Protein AF-A0A969T6R2-F1 (afdb_monomer_lite)

Sequence (103 aa):
MCALSGKAQADISDKTEVLVLFRDPSAFKSEIYYSVTKNVEGANNTNLSGEFAARVFDGPYNAIPKFIKEMKEYLEKDDRIAKIIMFIMLIARNAPGSISTIT

pLDDT: mean 76.43, std 18.09, range [23.7, 94.69]

Structure (mmCIF, N/CA/C/O backbone):
data_AF-A0A969T6R2-F1
#
_entry.id   AF-A0A969T6R2-F1
#
loop_
_atom_site.group_PDB
_atom_site.id
_atom_site.type_symbol
_atom_site.label_atom_id
_atom_site.label_alt_id
_atom_site.label_comp_id
_atom_site.label_asym_id
_atom_site.label_entity_id
_atom_site.label_seq_id
_atom_site.pdbx_PDB_ins_code
_atom_site.Cartn_x
_atom_site.Cartn_y
_atom_site.Cartn_z
_atom_site.occupancy
_atom_site.B_iso_or_equiv
_atom_site.auth_seq_id
_atom_site.auth_comp_id
_atom_site.auth_asym_id
_atom_site.auth_atom_id
_atom_site.pdbx_PDB_model_num
ATOM 1 N N . MET A 1 1 ? -3.470 -9.044 17.076 1.00 49.19 1 MET A N 1
ATOM 2 C CA . MET A 1 1 ? -4.800 -8.522 16.672 1.00 49.19 1 MET A CA 1
ATOM 3 C C . MET A 1 1 ? -4.898 -7.081 17.155 1.00 49.19 1 MET A C 1
ATOM 5 O O . MET A 1 1 ? -4.413 -6.825 18.253 1.00 49.19 1 MET A O 1
ATOM 9 N N . CYS A 1 2 ? -5.454 -6.147 16.375 1.00 57.12 2 CYS A N 1
ATOM 10 C CA . CYS A 1 2 ? -5.535 -4.737 16.778 1.00 57.12 2 CYS A CA 1
ATOM 11 C C . CYS A 1 2 ? -6.390 -4.595 18.052 1.00 57.12 2 CYS A C 1
ATOM 13 O O . CYS A 1 2 ? -7.595 -4.838 18.023 1.00 57.12 2 CYS A O 1
ATOM 15 N N . ALA A 1 3 ? -5.772 -4.212 19.175 1.00 65.25 3 ALA A N 1
ATOM 16 C CA . ALA A 1 3 ? -6.428 -4.186 20.487 1.00 65.25 3 ALA A CA 1
ATOM 17 C C . ALA A 1 3 ? -7.659 -3.259 20.542 1.00 65.25 3 ALA A C 1
ATOM 19 O O . ALA A 1 3 ? -8.560 -3.471 21.351 1.00 65.25 3 ALA A O 1
ATOM 20 N N . LEU A 1 4 ? -7.708 -2.247 19.669 1.00 68.44 4 LEU A N 1
ATOM 21 C CA . LEU A 1 4 ? -8.838 -1.325 19.540 1.00 68.44 4 LEU A CA 1
ATOM 22 C C . LEU A 1 4 ? -10.027 -1.964 18.804 1.00 68.44 4 LEU A C 1
ATOM 24 O O . LEU A 1 4 ? -11.168 -1.797 19.226 1.00 68.44 4 LEU A O 1
ATOM 28 N N . SER A 1 5 ? -9.765 -2.755 17.759 1.00 60.97 5 SER A N 1
ATOM 29 C CA . SER A 1 5 ? -10.806 -3.433 16.972 1.00 60.97 5 SER A CA 1
ATOM 30 C C . SER A 1 5 ? -11.552 -4.494 17.789 1.00 60.97 5 SER A C 1
ATOM 32 O O . SER A 1 5 ? -12.785 -4.546 17.770 1.00 60.97 5 SER A O 1
ATOM 34 N N . GLY A 1 6 ? -10.820 -5.266 18.602 1.00 61.88 6 GLY A N 1
ATOM 35 C CA . GLY A 1 6 ? -11.411 -6.261 19.501 1.00 61.88 6 GLY A CA 1
ATOM 36 C C . GLY A 1 6 ? -12.320 -5.640 20.568 1.00 61.88 6 GLY A C 1
ATOM 37 O O . GLY A 1 6 ? -13.404 -6.157 20.833 1.00 61.88 6 GLY A O 1
ATOM 38 N N . LYS A 1 7 ? -11.936 -4.483 21.129 1.00 66.44 7 LYS A N 1
ATOM 39 C CA . LYS A 1 7 ? -12.773 -3.735 22.087 1.00 66.44 7 LYS A CA 1
ATOM 40 C C . LYS A 1 7 ? -14.038 -3.165 21.445 1.00 66.44 7 LYS A C 1
ATOM 42 O O . LYS A 1 7 ? -15.077 -3.125 22.092 1.00 66.44 7 LYS A O 1
ATOM 47 N N . ALA A 1 8 ? -13.960 -2.760 20.179 1.00 66.06 8 ALA A N 1
ATOM 48 C CA . ALA A 1 8 ? -15.095 -2.228 19.432 1.00 66.06 8 ALA A CA 1
ATOM 49 C C . ALA A 1 8 ? -15.994 -3.313 18.809 1.00 66.06 8 ALA A C 1
ATOM 51 O O . ALA A 1 8 ? -17.018 -2.971 18.215 1.00 66.06 8 ALA A O 1
ATOM 52 N N . GLN A 1 9 ? -15.638 -4.604 18.903 1.00 72.00 9 GLN A N 1
ATOM 53 C CA . GLN A 1 9 ? -16.293 -5.696 18.159 1.00 72.00 9 GLN A CA 1
ATOM 54 C C . GLN A 1 9 ? -16.397 -5.382 16.658 1.00 72.00 9 GLN A C 1
ATOM 56 O O . GLN A 1 9 ? -17.445 -5.563 16.038 1.00 72.00 9 GLN A O 1
ATOM 61 N N . ALA A 1 10 ? -15.321 -4.822 16.103 1.00 70.75 10 ALA A N 1
ATOM 62 C CA . ALA A 1 10 ? -15.180 -4.516 14.680 1.00 70.75 10 ALA A CA 1
ATOM 63 C C . ALA A 1 10 ? -14.249 -5.506 13.960 1.00 70.75 10 ALA A C 1
ATOM 65 O O . ALA A 1 10 ? -13.990 -5.360 12.764 1.00 70.75 10 ALA A O 1
ATOM 66 N N . ASP A 1 11 ? -13.756 -6.509 14.694 1.00 69.75 11 ASP A N 1
ATOM 67 C CA . ASP A 1 11 ? -12.964 -7.593 14.135 1.00 69.75 11 ASP A CA 1
ATOM 68 C C . ASP A 1 11 ? -13.787 -8.413 13.143 1.00 69.75 11 ASP A C 1
ATOM 70 O O . ASP A 1 11 ? -14.988 -8.639 13.306 1.00 69.75 11 ASP A O 1
ATOM 74 N N . ILE A 1 12 ? -13.099 -8.876 12.107 1.00 70.75 12 ILE A N 1
ATOM 75 C CA . ILE A 1 12 ? -13.640 -9.830 11.152 1.00 70.75 12 ILE A CA 1
ATOM 76 C C . ILE A 1 12 ? -13.541 -11.208 11.803 1.00 70.75 12 ILE A C 1
ATOM 78 O O . ILE A 1 12 ? -12.471 -11.621 12.256 1.00 70.75 12 ILE A O 1
ATOM 82 N N . SER A 1 13 ? -14.684 -11.887 11.905 1.00 70.50 13 SER A N 1
ATOM 83 C CA . SER A 1 13 ? -14.784 -13.177 12.592 1.00 70.50 13 SER A CA 1
ATOM 84 C C . SER A 1 13 ? -13.962 -14.262 11.892 1.00 70.50 13 SER A C 1
ATOM 86 O O . SER A 1 13 ? -13.369 -15.107 12.564 1.00 70.50 13 SER A O 1
ATOM 88 N N . ASP A 1 14 ? -13.910 -14.231 10.559 1.00 74.00 14 ASP A N 1
ATOM 89 C CA . ASP A 1 14 ? -13.042 -15.094 9.768 1.00 74.00 14 ASP A CA 1
ATOM 90 C C . ASP A 1 14 ? -11.703 -14.398 9.488 1.00 74.00 14 ASP A C 1
ATOM 92 O O . ASP A 1 14 ? -11.612 -13.412 8.758 1.00 74.00 14 ASP A O 1
ATOM 96 N N . LYS A 1 15 ? -10.623 -14.934 10.061 1.00 68.56 15 LYS A N 1
ATOM 97 C CA . LYS A 1 15 ? -9.273 -14.391 9.865 1.00 68.56 15 LYS A CA 1
ATOM 98 C C . LYS A 1 15 ? -8.777 -14.524 8.425 1.00 68.56 15 LYS A C 1
ATOM 100 O O . LYS A 1 15 ? -7.863 -13.796 8.057 1.00 68.56 15 LYS A O 1
ATOM 105 N N . THR A 1 16 ? -9.358 -15.423 7.630 1.00 69.06 16 THR A N 1
ATOM 106 C CA . THR A 1 16 ? -9.019 -15.584 6.208 1.00 69.06 16 THR A CA 1
ATOM 107 C C . THR A 1 16 ? -9.576 -14.455 5.340 1.00 69.06 16 THR A C 1
ATOM 109 O O . THR A 1 16 ? -9.070 -14.214 4.246 1.00 69.06 16 THR A O 1
ATOM 112 N N . GLU A 1 17 ? -10.563 -13.717 5.853 1.00 71.00 17 GLU A N 1
ATOM 113 C CA . GLU A 1 17 ? -11.153 -12.545 5.202 1.00 71.00 17 GLU A CA 1
ATOM 114 C C . GLU A 1 17 ? -10.494 -11.230 5.644 1.00 71.00 17 GLU A C 1
ATOM 116 O O . GLU A 1 17 ? -10.833 -10.154 5.147 1.00 71.00 17 GLU A O 1
ATOM 121 N N . VAL A 1 18 ? -9.534 -11.291 6.574 1.00 75.38 18 VAL A N 1
ATOM 122 C CA . VAL A 1 18 ? -8.818 -10.106 7.047 1.00 75.38 18 VAL A CA 1
ATOM 123 C C . VAL A 1 18 ? -7.840 -9.631 5.981 1.00 75.38 18 VAL A C 1
ATOM 125 O O . VAL A 1 18 ? -6.882 -10.318 5.619 1.00 75.38 18 VAL A O 1
ATOM 128 N N . LEU A 1 19 ? -8.033 -8.390 5.545 1.00 79.94 19 LEU A N 1
ATOM 129 C CA . LEU A 1 19 ? -7.107 -7.686 4.681 1.00 79.94 19 LEU A CA 1
ATOM 130 C C . LEU A 1 19 ? -6.174 -6.817 5.527 1.00 79.94 19 LEU A C 1
ATOM 132 O O . LEU A 1 19 ? -6.603 -5.874 6.199 1.00 79.94 19 LEU A O 1
ATOM 136 N N . VAL A 1 20 ? -4.879 -7.115 5.449 1.00 83.81 20 VAL A N 1
ATOM 137 C CA . VAL A 1 20 ? -3.824 -6.251 5.981 1.00 83.81 20 VAL A CA 1
ATOM 138 C C . VAL A 1 20 ? -3.074 -5.637 4.811 1.00 83.81 20 VAL A C 1
ATOM 140 O O . VAL A 1 20 ? -2.460 -6.347 4.009 1.00 83.81 20 VAL A O 1
ATOM 143 N N . LEU A 1 21 ? -3.136 -4.311 4.719 1.00 84.50 21 LEU A N 1
ATOM 144 C CA . LEU A 1 21 ? -2.378 -3.540 3.742 1.00 84.50 21 LEU A CA 1
ATOM 145 C C . LEU A 1 21 ? -1.239 -2.839 4.451 1.00 84.50 21 LEU A C 1
ATOM 147 O O . LEU A 1 21 ? -1.431 -2.289 5.532 1.00 84.50 21 LEU A O 1
ATOM 151 N N . PHE A 1 22 ? -0.079 -2.784 3.818 1.00 86.75 22 PHE A N 1
ATOM 152 C CA . PHE A 1 22 ? 0.986 -1.915 4.283 1.00 86.75 22 PHE A CA 1
ATOM 153 C C . PHE A 1 22 ? 1.672 -1.204 3.125 1.00 86.75 22 PHE A C 1
ATOM 155 O O . PHE A 1 22 ? 1.668 -1.659 1.977 1.00 86.75 22 PHE A O 1
ATOM 162 N N . ARG A 1 23 ? 2.248 -0.049 3.438 1.00 85.62 23 ARG A N 1
ATOM 163 C CA . ARG A 1 23 ? 3.119 0.704 2.540 1.00 85.62 23 ARG A CA 1
ATOM 164 C C . ARG A 1 23 ? 4.122 1.503 3.352 1.00 85.62 23 ARG A C 1
ATOM 166 O O . ARG A 1 23 ? 3.811 1.937 4.458 1.00 85.62 23 ARG A O 1
ATOM 173 N N . ASP A 1 24 ? 5.255 1.790 2.731 1.00 84.69 24 ASP A N 1
ATOM 174 C CA . ASP A 1 24 ? 6.291 2.650 3.294 1.00 84.69 24 ASP A CA 1
ATOM 175 C C . ASP A 1 24 ? 6.395 3.921 2.443 1.00 84.69 24 ASP A C 1
ATOM 177 O O . ASP A 1 24 ? 7.073 3.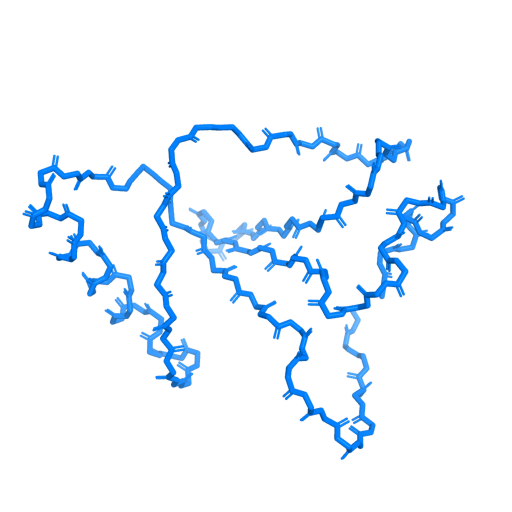926 1.412 1.00 84.69 24 ASP A O 1
ATOM 181 N N . PRO A 1 25 ? 5.682 5.011 2.795 1.00 80.88 25 PRO A N 1
ATOM 182 C CA . PRO A 1 25 ? 5.789 6.268 2.060 1.00 80.88 25 PRO A CA 1
ATOM 183 C C . PRO A 1 25 ? 7.196 6.879 2.109 1.00 80.88 25 PRO A C 1
ATOM 185 O O . PRO A 1 25 ? 7.545 7.673 1.237 1.00 80.88 25 PRO A O 1
ATOM 188 N N . SER A 1 26 ? 7.987 6.554 3.136 1.00 81.00 26 SER A N 1
ATOM 189 C CA . SER A 1 26 ? 9.379 6.980 3.285 1.00 81.00 26 SER A CA 1
ATOM 190 C C . SER A 1 26 ? 10.160 5.990 4.154 1.00 81.00 26 SER A C 1
ATOM 192 O O . SER A 1 26 ? 9.572 5.148 4.822 1.00 81.00 26 SER A O 1
ATOM 194 N N . ALA A 1 27 ? 11.489 6.131 4.216 1.00 79.88 27 ALA A N 1
ATOM 195 C CA . ALA A 1 27 ? 12.347 5.282 5.054 1.00 79.88 27 ALA A CA 1
ATOM 196 C C . ALA A 1 27 ? 12.044 5.360 6.568 1.00 79.88 27 ALA A C 1
ATOM 198 O O . ALA A 1 27 ? 12.511 4.520 7.328 1.00 79.88 27 ALA A O 1
ATOM 199 N N . PHE A 1 28 ? 11.279 6.365 7.006 1.00 85.06 28 PHE A N 1
ATOM 200 C CA . PHE A 1 28 ? 10.957 6.610 8.416 1.00 85.06 28 PHE A CA 1
ATOM 201 C C . PHE A 1 28 ? 9.456 6.536 8.711 1.00 85.06 28 PHE A C 1
ATOM 203 O O . PHE A 1 28 ? 9.033 6.843 9.824 1.00 85.06 28 PHE A O 1
ATOM 210 N N . LYS A 1 29 ? 8.636 6.184 7.715 1.00 84.44 29 LYS A N 1
ATOM 211 C CA . LYS A 1 29 ? 7.187 6.101 7.864 1.00 84.44 29 LYS A CA 1
ATOM 212 C C . LYS A 1 29 ? 6.684 4.825 7.212 1.00 84.44 29 LYS A C 1
ATOM 214 O O . LYS A 1 29 ? 6.862 4.642 6.012 1.00 84.44 29 LYS A O 1
ATOM 219 N N . SER A 1 30 ? 5.965 4.038 7.998 1.00 84.88 30 SER A N 1
ATOM 220 C CA . SER A 1 30 ? 5.195 2.888 7.537 1.00 84.88 30 SER A CA 1
ATOM 221 C C . SER A 1 30 ? 3.733 3.102 7.901 1.00 84.88 30 SER A C 1
ATOM 223 O O . SER A 1 30 ? 3.407 3.569 8.993 1.00 84.88 30 SER A O 1
ATOM 225 N N . GLU A 1 31 ? 2.845 2.794 6.968 1.00 88.19 31 GLU A N 1
ATOM 226 C CA . GLU A 1 31 ? 1.400 2.843 7.151 1.00 88.19 31 GLU A CA 1
ATOM 227 C C . GLU A 1 31 ? 0.876 1.414 7.053 1.00 88.19 31 GLU A C 1
ATOM 229 O O . GLU A 1 31 ? 1.112 0.744 6.048 1.00 88.19 31 GLU A O 1
ATOM 234 N N . ILE A 1 32 ? 0.175 0.955 8.090 1.00 87.00 32 ILE A N 1
ATOM 235 C CA . ILE A 1 32 ? -0.500 -0.343 8.112 1.00 87.00 32 ILE A CA 1
ATOM 236 C C . ILE A 1 32 ? -1.996 -0.080 8.239 1.00 87.00 32 ILE A C 1
ATOM 238 O O . ILE A 1 32 ? -2.442 0.601 9.163 1.00 87.00 32 ILE A O 1
ATOM 242 N N . TYR A 1 33 ? -2.764 -0.638 7.315 1.00 86.25 33 TYR A N 1
ATOM 243 C CA . TYR A 1 33 ? -4.215 -0.612 7.325 1.00 86.25 33 TYR A CA 1
ATOM 244 C C . TYR A 1 33 ? -4.732 -2.005 7.638 1.00 86.25 33 TYR A C 1
ATOM 246 O O . TYR A 1 33 ? -4.231 -3.011 7.132 1.00 86.25 33 TYR A O 1
ATOM 254 N N . TYR A 1 34 ? -5.765 -2.039 8.465 1.00 84.94 34 TYR A N 1
ATOM 255 C CA . TYR A 1 34 ? -6.431 -3.255 8.885 1.00 84.94 34 TYR A CA 1
ATOM 256 C C . TYR A 1 34 ? -7.910 -3.124 8.548 1.00 84.94 34 TYR A C 1
ATOM 258 O O . TYR A 1 34 ? -8.548 -2.143 8.936 1.00 84.94 34 TYR A O 1
ATOM 266 N N . SER A 1 35 ? -8.448 -4.090 7.810 1.00 83.62 35 SER A N 1
ATOM 267 C CA . SER A 1 35 ? -9.870 -4.117 7.484 1.00 83.62 35 SER A CA 1
ATOM 268 C C . SER A 1 35 ? -10.710 -4.338 8.739 1.00 83.62 35 SER A C 1
ATOM 270 O O . SER A 1 35 ? -10.498 -5.301 9.476 1.00 83.62 35 SER A O 1
ATOM 272 N N . VAL A 1 36 ? -11.692 -3.466 8.944 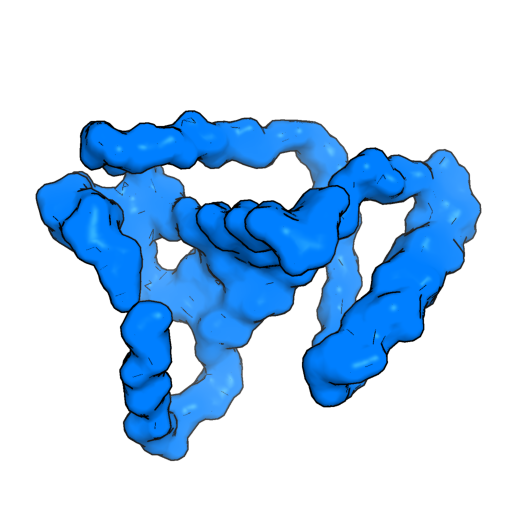1.00 82.31 36 VAL A N 1
ATOM 273 C CA . VAL A 1 36 ? -12.668 -3.538 10.035 1.00 82.31 36 VAL A CA 1
ATOM 274 C C . VAL A 1 36 ? -14.076 -3.564 9.454 1.00 82.31 36 VAL A C 1
ATOM 276 O O . VAL A 1 36 ? -14.326 -2.988 8.396 1.00 82.31 36 VAL A O 1
ATOM 279 N N . THR A 1 37 ? -15.009 -4.220 10.142 1.00 81.94 37 THR A N 1
ATOM 280 C CA . THR A 1 37 ? -16.410 -4.324 9.689 1.00 81.94 37 THR A CA 1
ATOM 281 C C . THR A 1 37 ? -17.219 -3.048 9.938 1.00 81.94 37 THR A C 1
ATOM 283 O O . THR A 1 37 ? -18.275 -2.852 9.340 1.00 81.94 37 THR A O 1
ATOM 286 N N . LYS A 1 38 ? -16.730 -2.171 10.821 1.00 81.12 38 LYS A N 1
ATOM 287 C CA . LYS A 1 38 ? -17.342 -0.890 11.196 1.00 81.12 38 LYS A CA 1
ATOM 288 C C . LYS A 1 38 ? -16.288 0.066 11.754 1.00 81.12 38 LYS A C 1
ATOM 290 O O . LYS A 1 38 ? -15.193 -0.362 12.114 1.00 81.12 38 LYS A O 1
ATOM 295 N N . ASN A 1 39 ? -16.639 1.345 11.871 1.00 81.56 39 ASN A N 1
ATOM 296 C CA . ASN A 1 39 ? -15.751 2.348 12.456 1.00 81.56 39 ASN A CA 1
ATOM 297 C C . ASN A 1 39 ? -15.383 1.993 13.907 1.00 81.56 39 ASN A C 1
ATOM 299 O O . ASN A 1 39 ? -16.245 1.631 14.710 1.00 81.56 39 ASN A O 1
ATOM 303 N N . VAL A 1 40 ? -14.102 2.140 14.239 1.00 83.81 40 VAL A N 1
ATOM 304 C CA . VAL A 1 40 ? -13.534 1.889 15.567 1.00 83.81 40 VAL A CA 1
ATOM 305 C C . VAL A 1 40 ? -13.238 3.219 16.248 1.00 83.81 40 VAL A C 1
ATOM 307 O O . VAL A 1 40 ? -12.424 4.006 15.765 1.00 83.81 40 VAL A O 1
ATOM 310 N N . GLU A 1 41 ? -13.889 3.486 17.375 1.00 81.50 41 GLU A N 1
ATOM 311 C CA . GLU A 1 41 ? -13.643 4.700 18.154 1.00 81.50 41 GLU A CA 1
ATOM 312 C C . GLU A 1 41 ? -12.182 4.768 18.636 1.00 81.50 41 GLU A C 1
ATOM 314 O O . GLU A 1 41 ? -11.596 3.766 19.049 1.00 81.50 41 GLU A O 1
ATOM 319 N N . GLY A 1 42 ? -11.565 5.950 18.536 1.00 82.88 42 GLY A N 1
ATOM 320 C CA . GLY A 1 42 ? -10.153 6.159 18.879 1.00 82.88 42 GLY A CA 1
ATOM 321 C C . GLY A 1 42 ? -9.145 5.653 17.837 1.00 82.88 42 GLY A C 1
ATOM 322 O O . GLY A 1 42 ? -7.947 5.873 18.003 1.00 82.88 42 GLY A O 1
ATOM 323 N N . ALA A 1 43 ? -9.599 5.017 16.753 1.00 83.88 43 ALA A N 1
ATOM 324 C CA . ALA A 1 43 ? -8.760 4.679 15.608 1.00 83.88 43 ALA A CA 1
ATOM 325 C C . ALA A 1 43 ? -8.870 5.734 14.496 1.00 83.88 43 ALA A C 1
ATOM 327 O O . ALA A 1 43 ? -9.898 6.396 14.330 1.00 83.88 43 ALA A O 1
ATOM 328 N N . ASN A 1 44 ? -7.822 5.846 13.678 1.00 85.62 44 ASN A N 1
ATOM 329 C CA . ASN A 1 44 ? -7.883 6.620 12.443 1.00 85.62 44 ASN A CA 1
ATOM 330 C C . ASN A 1 44 ? -8.605 5.808 11.353 1.00 85.62 44 ASN A C 1
ATOM 332 O O . ASN A 1 44 ? -7.978 5.116 10.550 1.00 85.62 44 ASN A O 1
ATOM 336 N N . ASN A 1 45 ? -9.939 5.851 11.368 1.00 84.69 45 ASN A N 1
ATOM 337 C CA . ASN A 1 45 ? -10.770 5.161 10.384 1.00 84.69 45 ASN A CA 1
ATOM 338 C C . ASN A 1 45 ? -10.599 5.813 9.011 1.00 84.69 45 ASN A C 1
ATOM 340 O O . ASN A 1 45 ? -10.981 6.963 8.806 1.00 84.69 45 ASN A O 1
ATOM 344 N N . THR A 1 46 ? -10.038 5.064 8.065 1.00 86.50 46 THR A N 1
ATOM 345 C CA . THR A 1 46 ? -9.821 5.521 6.689 1.00 86.50 46 THR A CA 1
ATOM 346 C C . THR A 1 46 ? -10.616 4.644 5.734 1.00 86.50 46 THR A C 1
ATOM 348 O O . THR A 1 46 ? -10.539 3.420 5.807 1.00 86.50 46 THR A O 1
ATOM 351 N N . ASN A 1 47 ? -11.355 5.268 4.816 1.00 83.69 47 ASN A N 1
ATOM 352 C CA . ASN A 1 47 ? -11.999 4.573 3.708 1.00 83.69 47 ASN A CA 1
ATOM 353 C C . ASN A 1 47 ? -11.127 4.705 2.453 1.00 83.69 47 ASN A C 1
ATOM 355 O O . ASN A 1 47 ? -10.816 5.817 2.024 1.00 83.69 47 ASN A O 1
ATOM 359 N N . LEU A 1 48 ? -10.716 3.573 1.881 1.00 82.31 48 LEU A N 1
ATOM 360 C CA . LEU A 1 48 ? -10.018 3.540 0.600 1.00 82.31 48 LEU A CA 1
ATOM 361 C C . LEU A 1 48 ? -11.062 3.413 -0.509 1.00 82.31 48 LEU A C 1
ATOM 363 O O . LEU A 1 48 ? -11.721 2.384 -0.631 1.00 82.31 48 LEU A O 1
ATOM 367 N N . SER A 1 49 ? -11.190 4.453 -1.328 1.00 80.12 49 SER A N 1
ATOM 368 C CA . SER A 1 49 ? -12.084 4.483 -2.486 1.00 80.12 49 SER A CA 1
ATOM 369 C C . SER A 1 49 ? -11.299 4.799 -3.757 1.00 80.12 49 SER A C 1
ATOM 371 O O . SER A 1 49 ? -10.248 5.440 -3.712 1.00 80.12 49 SER A O 1
ATOM 373 N N . GLY A 1 50 ? -11.800 4.323 -4.893 1.00 85.38 50 GLY A N 1
ATOM 374 C CA . GLY A 1 50 ? -11.170 4.506 -6.195 1.00 85.38 50 GLY A CA 1
ATOM 375 C C . GLY A 1 50 ? -11.153 3.222 -7.008 1.00 85.38 50 GLY A C 1
ATOM 376 O O . GLY A 1 50 ? -11.861 2.262 -6.711 1.00 85.38 50 GLY A O 1
ATOM 377 N N . GLU A 1 51 ? -10.337 3.229 -8.053 1.00 87.44 51 GLU A N 1
ATOM 378 C CA . GLU A 1 51 ? -10.117 2.063 -8.894 1.00 87.44 51 GLU A CA 1
ATOM 379 C C . GLU A 1 51 ? -8.887 1.298 -8.401 1.00 87.44 51 GLU A C 1
ATOM 381 O O . GLU A 1 51 ? -7.810 1.874 -8.228 1.00 87.44 51 GLU A O 1
ATOM 386 N N . PHE A 1 52 ? -9.045 -0.005 -8.184 1.00 87.62 52 PHE A N 1
ATOM 387 C CA . PHE A 1 52 ? -7.988 -0.864 -7.665 1.00 87.62 52 PHE A CA 1
ATOM 388 C C . PHE A 1 52 ? -7.548 -1.872 -8.723 1.00 87.62 52 PHE A C 1
ATOM 390 O O . PHE A 1 52 ? -8.356 -2.395 -9.487 1.00 87.62 52 PHE A O 1
ATOM 397 N N . ALA A 1 53 ? -6.253 -2.167 -8.741 1.00 89.31 53 ALA A N 1
ATOM 398 C CA . ALA A 1 53 ? -5.680 -3.277 -9.486 1.00 89.31 53 ALA A CA 1
ATOM 399 C C . ALA A 1 53 ? -4.814 -4.088 -8.522 1.00 89.31 53 ALA A C 1
ATOM 401 O O . ALA A 1 53 ? -4.035 -3.517 -7.758 1.00 89.31 53 ALA A O 1
ATOM 402 N N . ALA A 1 54 ? -4.957 -5.409 -8.553 1.00 89.06 54 ALA A N 1
ATOM 403 C CA . ALA A 1 54 ? -4.235 -6.312 -7.669 1.00 89.06 54 ALA A CA 1
ATOM 404 C C . ALA A 1 54 ? -3.531 -7.395 -8.483 1.00 89.06 54 ALA A C 1
ATOM 406 O O . ALA A 1 54 ? -4.067 -7.895 -9.471 1.00 89.06 54 ALA A O 1
ATOM 407 N N . ARG A 1 55 ? -2.332 -7.773 -8.038 1.00 88.62 55 ARG A N 1
ATOM 408 C CA . ARG A 1 55 ? -1.559 -8.872 -8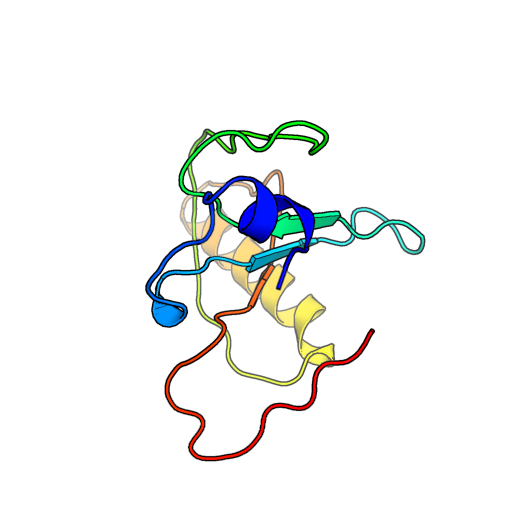.608 1.00 88.62 55 ARG A CA 1
ATOM 409 C C . ARG A 1 55 ? -0.847 -9.621 -7.492 1.00 88.62 55 ARG A C 1
ATOM 411 O O . ARG A 1 55 ? -0.312 -9.002 -6.576 1.00 88.62 55 ARG A O 1
ATOM 418 N N . VAL A 1 56 ? -0.873 -10.949 -7.568 1.00 88.94 56 VAL A N 1
ATOM 419 C CA . VAL A 1 56 ? -0.192 -11.820 -6.607 1.00 88.94 56 VAL A CA 1
ATOM 420 C C . VAL A 1 56 ? 1.232 -12.058 -7.087 1.00 88.94 56 VAL A C 1
ATOM 422 O O . VAL A 1 56 ? 1.446 -12.411 -8.247 1.00 88.94 56 VAL A O 1
ATOM 425 N N . PHE A 1 57 ? 2.184 -11.874 -6.180 1.00 87.12 57 PHE A N 1
ATOM 426 C CA . PHE A 1 57 ? 3.591 -12.182 -6.383 1.00 87.12 57 PHE A CA 1
ATOM 427 C C . PHE A 1 57 ? 4.023 -13.201 -5.336 1.00 87.12 57 PHE A C 1
ATOM 429 O O . PHE A 1 57 ? 3.555 -13.153 -4.199 1.00 87.12 57 PHE A O 1
ATOM 436 N N . ASP A 1 58 ? 4.914 -14.103 -5.728 1.00 87.25 58 ASP A N 1
ATOM 437 C CA . ASP A 1 58 ? 5.523 -15.081 -4.834 1.00 87.25 58 ASP A CA 1
ATOM 438 C C . ASP A 1 58 ? 7.033 -14.833 -4.780 1.00 87.25 58 ASP A C 1
ATOM 440 O O . ASP A 1 58 ? 7.681 -14.618 -5.810 1.00 87.25 58 ASP A O 1
ATOM 444 N N . GLY A 1 59 ? 7.584 -14.813 -3.570 1.00 85.06 59 GLY A N 1
ATOM 445 C CA . GLY A 1 59 ? 9.006 -14.621 -3.336 1.00 85.06 59 GLY A CA 1
ATOM 446 C C . GLY A 1 59 ? 9.346 -13.915 -2.020 1.00 85.06 59 GLY A C 1
ATOM 447 O O . GLY A 1 59 ? 8.469 -13.460 -1.284 1.00 85.06 59 GLY A O 1
ATOM 448 N N . PRO A 1 60 ? 10.650 -13.821 -1.709 1.00 86.06 60 PRO A N 1
ATOM 449 C CA . PRO A 1 60 ? 11.139 -13.185 -0.489 1.00 86.06 60 PRO A CA 1
ATOM 450 C C . PRO A 1 60 ? 10.895 -11.668 -0.480 1.00 86.06 60 PRO A C 1
ATOM 452 O O . PRO A 1 60 ? 10.811 -11.026 -1.525 1.00 86.06 60 PRO A O 1
ATOM 455 N N . TYR A 1 61 ? 10.865 -11.062 0.713 1.00 80.75 61 TYR A N 1
ATOM 456 C CA . TYR A 1 61 ? 10.604 -9.623 0.882 1.00 80.75 61 TYR A CA 1
ATOM 457 C C . TYR A 1 61 ? 11.597 -8.717 0.130 1.00 80.75 61 TYR A C 1
ATOM 459 O O . TYR A 1 61 ? 11.236 -7.655 -0.366 1.00 80.75 61 TYR A O 1
ATOM 467 N N . ASN A 1 62 ? 12.854 -9.131 -0.035 1.00 85.88 62 ASN A N 1
ATOM 468 C CA . ASN A 1 62 ? 13.830 -8.357 -0.809 1.00 85.88 62 ASN A CA 1
ATOM 469 C C . ASN A 1 62 ? 13.515 -8.295 -2.321 1.00 85.88 62 ASN A C 1
ATOM 471 O O . ASN A 1 62 ? 14.109 -7.480 -3.023 1.00 85.88 62 ASN A O 1
ATOM 475 N N . ALA A 1 63 ? 12.578 -9.107 -2.827 1.00 90.38 63 ALA A N 1
ATOM 476 C CA . ALA A 1 63 ? 12.092 -9.046 -4.205 1.00 90.38 63 ALA A CA 1
ATOM 477 C C . ALA A 1 63 ? 10.999 -7.979 -4.419 1.00 90.38 63 ALA A C 1
ATOM 479 O O . ALA A 1 63 ? 10.611 -7.717 -5.556 1.00 90.38 63 ALA A O 1
ATOM 480 N N . ILE A 1 64 ? 10.541 -7.300 -3.363 1.00 87.69 64 ILE A N 1
ATOM 481 C CA . ILE A 1 64 ? 9.509 -6.257 -3.433 1.00 87.69 64 ILE A CA 1
ATOM 482 C C . ILE A 1 64 ? 9.799 -5.165 -4.487 1.00 87.69 64 ILE A C 1
ATOM 484 O O . ILE A 1 64 ? 8.896 -4.863 -5.271 1.00 87.69 64 ILE A O 1
ATOM 488 N N . PRO A 1 65 ? 11.023 -4.605 -4.614 1.00 89.94 65 PRO A N 1
ATOM 489 C CA . PRO A 1 65 ? 11.322 -3.622 -5.661 1.00 89.94 65 PRO A CA 1
ATOM 490 C C . PRO A 1 65 ? 11.094 -4.153 -7.082 1.00 89.94 65 PRO A C 1
ATOM 492 O O . PRO A 1 65 ? 10.637 -3.416 -7.957 1.00 89.94 65 PRO A O 1
ATOM 495 N N . LYS A 1 66 ? 11.367 -5.445 -7.307 1.00 93.31 66 LYS A N 1
ATOM 496 C CA . LYS A 1 66 ? 11.110 -6.121 -8.583 1.00 93.31 66 LYS A CA 1
ATOM 497 C C . LYS A 1 66 ? 9.606 -6.227 -8.841 1.00 93.31 66 LYS A C 1
ATOM 499 O O . LYS A 1 66 ? 9.158 -5.858 -9.922 1.00 93.31 66 LYS A O 1
ATOM 504 N N . PHE A 1 67 ? 8.822 -6.632 -7.844 1.00 92.50 67 PHE A N 1
ATOM 505 C CA . PHE A 1 67 ? 7.362 -6.732 -7.962 1.00 92.50 67 PHE A CA 1
ATOM 506 C C . PHE A 1 67 ? 6.694 -5.377 -8.218 1.00 92.50 67 PHE A C 1
ATOM 508 O O . PHE A 1 67 ? 5.783 -5.285 -9.038 1.00 92.50 67 PHE A O 1
ATOM 515 N N . ILE A 1 68 ? 7.188 -4.300 -7.593 1.00 90.56 68 ILE A N 1
ATOM 516 C CA . ILE A 1 68 ? 6.740 -2.929 -7.893 1.00 90.56 68 ILE A CA 1
ATOM 517 C C . ILE A 1 68 ? 6.943 -2.616 -9.376 1.00 90.56 68 ILE A C 1
ATOM 519 O O . ILE A 1 68 ? 6.045 -2.071 -10.016 1.00 90.56 68 ILE A O 1
ATOM 523 N N . LYS A 1 69 ? 8.122 -2.938 -9.917 1.00 93.38 69 LYS A N 1
ATOM 524 C CA . LYS A 1 69 ? 8.439 -2.690 -11.324 1.00 93.38 69 LYS A CA 1
ATOM 525 C C . LYS A 1 69 ? 7.511 -3.482 -12.247 1.00 93.38 69 LYS A C 1
ATOM 527 O O . LYS A 1 69 ? 6.898 -2.893 -13.128 1.00 93.38 69 LYS A O 1
ATOM 532 N N . GLU A 1 70 ? 7.336 -4.775 -11.990 1.00 94.62 70 GLU A N 1
ATOM 533 C CA . GLU A 1 70 ? 6.438 -5.635 -12.773 1.00 94.62 70 GLU A CA 1
ATOM 534 C C . GLU A 1 70 ? 4.971 -5.190 -12.702 1.00 94.62 70 GLU A C 1
ATOM 536 O O . GLU A 1 70 ? 4.235 -5.315 -13.681 1.00 94.62 70 GLU A O 1
ATOM 541 N N . MET A 1 71 ? 4.527 -4.660 -11.558 1.00 93.56 71 MET A N 1
ATOM 542 C CA . MET A 1 71 ? 3.182 -4.101 -11.417 1.00 93.56 71 MET A CA 1
ATOM 543 C C . MET A 1 71 ? 3.013 -2.815 -12.234 1.00 93.56 71 MET A C 1
ATOM 545 O O . MET A 1 71 ? 1.961 -2.612 -12.834 1.00 93.56 71 MET A O 1
ATOM 549 N N . LYS A 1 72 ? 4.038 -1.955 -12.294 1.00 93.06 72 LYS A N 1
ATOM 550 C CA . LYS A 1 72 ?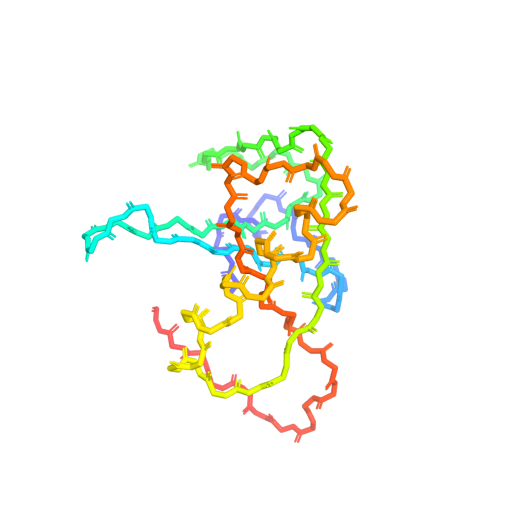 4.017 -0.754 -13.144 1.00 93.06 72 LYS A CA 1
ATOM 551 C C . LYS A 1 72 ? 3.964 -1.121 -14.623 1.00 93.06 72 LYS A C 1
ATOM 553 O O . LYS A 1 72 ? 3.070 -0.656 -15.314 1.00 93.06 72 LYS A O 1
ATOM 558 N N . GLU A 1 73 ? 4.835 -2.026 -15.064 1.00 94.69 73 GLU A N 1
ATOM 559 C CA . GLU A 1 73 ? 4.845 -2.531 -16.445 1.00 94.69 73 GLU A CA 1
ATOM 560 C C . GLU A 1 73 ? 3.514 -3.208 -16.822 1.00 94.69 73 GLU A C 1
ATOM 562 O O . GLU A 1 73 ? 3.084 -3.152 -17.970 1.00 94.69 73 GLU A O 1
ATOM 567 N N . TYR A 1 74 ? 2.847 -3.863 -15.865 1.00 94.00 74 TYR A N 1
ATOM 568 C CA . TYR A 1 74 ? 1.510 -4.424 -16.060 1.00 94.00 74 TYR A CA 1
ATOM 569 C C . TYR A 1 74 ? 0.453 -3.340 -16.296 1.00 94.00 74 TYR A C 1
ATOM 571 O O . TYR A 1 74 ? -0.333 -3.470 -17.224 1.00 94.00 74 TYR A O 1
ATOM 579 N N . LEU A 1 75 ? 0.451 -2.273 -15.494 1.00 93.6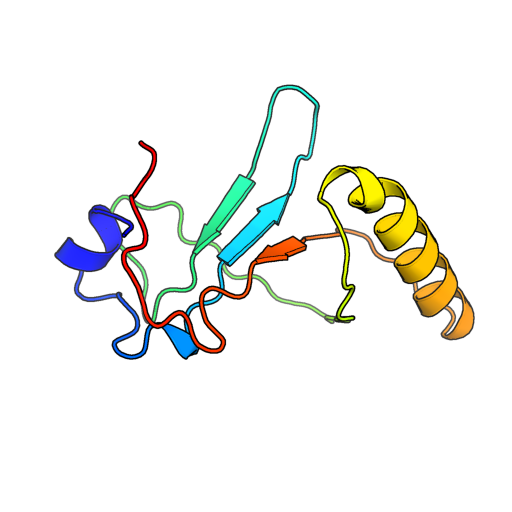9 75 LEU A N 1
ATOM 580 C CA . LEU A 1 75 ? -0.519 -1.185 -15.633 1.00 93.69 75 LEU A CA 1
ATOM 581 C C . LEU A 1 75 ? -0.282 -0.340 -16.887 1.00 93.69 75 LEU A C 1
ATOM 583 O O . LEU A 1 75 ? -1.245 0.077 -17.522 1.00 93.69 75 LEU A O 1
ATOM 587 N N . GLU A 1 76 ? 0.978 -0.132 -17.270 1.00 94.12 76 GLU A N 1
ATOM 588 C CA . GLU A 1 76 ? 1.339 0.614 -18.481 1.00 94.12 76 GLU A CA 1
ATOM 589 C C . GLU A 1 76 ? 0.803 -0.049 -19.756 1.00 94.12 76 GLU A C 1
ATOM 591 O O . GLU A 1 76 ? 0.461 0.651 -20.703 1.00 94.12 76 GLU A O 1
ATOM 596 N N . LYS A 1 77 ? 0.659 -1.382 -19.777 1.00 93.56 77 LYS A N 1
ATOM 597 C CA . LYS A 1 77 ? 0.036 -2.102 -20.904 1.00 93.56 77 LYS A CA 1
ATOM 598 C C . LYS A 1 77 ? -1.448 -1.790 -21.080 1.00 93.56 77 LYS A C 1
ATOM 600 O O . LYS A 1 77 ? -1.953 -1.943 -22.186 1.00 93.56 77 LYS A O 1
ATOM 605 N N . ASP A 1 78 ? -2.107 -1.356 -20.010 1.00 91.12 78 ASP A N 1
ATOM 606 C CA . ASP A 1 78 ? -3.513 -0.959 -19.999 1.00 91.12 78 ASP A CA 1
ATOM 607 C C . ASP A 1 78 ? -3.672 0.577 -20.045 1.00 91.12 78 ASP A C 1
ATOM 609 O O . ASP A 1 78 ? -4.748 1.084 -19.737 1.00 91.12 78 ASP A O 1
ATOM 613 N N . ASP A 1 79 ? -2.606 1.332 -20.358 1.00 93.75 79 ASP A N 1
ATOM 614 C CA . ASP A 1 79 ? -2.556 2.805 -20.300 1.00 93.75 79 ASP A CA 1
ATOM 615 C C . ASP A 1 79 ? -2.918 3.384 -18.912 1.00 93.75 79 ASP A C 1
ATOM 617 O O . ASP A 1 79 ? -3.427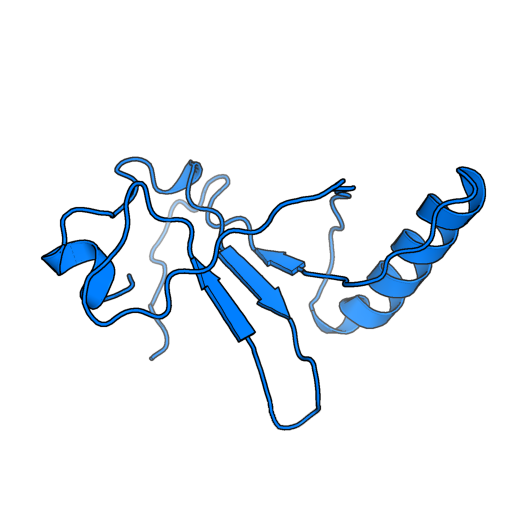 4.502 -18.769 1.00 93.75 79 ASP A O 1
ATOM 621 N N . ARG A 1 80 ? -2.644 2.624 -17.842 1.00 91.88 80 ARG A N 1
ATOM 622 C CA . ARG A 1 80 ? -2.938 2.992 -16.449 1.00 91.88 80 ARG A CA 1
ATOM 623 C C . ARG A 1 80 ? -1.662 3.284 -15.669 1.00 91.88 80 ARG A C 1
ATOM 625 O O . ARG A 1 80 ? -0.614 2.685 -15.882 1.00 91.88 80 ARG A O 1
ATOM 632 N N . ILE A 1 81 ? -1.764 4.181 -14.687 1.00 89.69 81 ILE A N 1
ATOM 633 C CA . ILE A 1 81 ? -0.648 4.549 -13.802 1.00 89.69 81 ILE A CA 1
ATOM 634 C C . ILE A 1 81 ? -1.085 4.413 -12.342 1.00 89.69 81 ILE A C 1
ATOM 636 O O . ILE A 1 81 ? -2.063 5.028 -11.909 1.00 89.69 81 ILE A O 1
ATOM 640 N N . ALA A 1 82 ? -0.330 3.644 -11.552 1.00 88.12 82 ALA A N 1
ATOM 641 C CA . ALA A 1 82 ? -0.554 3.551 -10.111 1.00 88.12 82 ALA A CA 1
ATOM 642 C C . ALA A 1 82 ? -0.115 4.839 -9.399 1.00 88.12 82 ALA A C 1
ATOM 644 O O . ALA A 1 82 ? 1.067 5.182 -9.387 1.00 88.12 82 ALA A O 1
ATOM 645 N N . LYS A 1 83 ? -1.059 5.509 -8.727 1.00 86.50 83 LYS A N 1
ATOM 646 C CA . LYS A 1 83 ? -0.761 6.641 -7.829 1.00 86.50 83 LYS A CA 1
ATOM 647 C C . LYS A 1 83 ? -0.192 6.183 -6.487 1.00 86.50 83 LYS A C 1
ATOM 649 O O . LYS A 1 83 ? 0.658 6.852 -5.909 1.00 86.50 83 LYS A O 1
ATOM 654 N N . ILE A 1 84 ? -0.688 5.055 -5.982 1.00 85.19 84 ILE A N 1
ATOM 655 C CA . ILE A 1 84 ? -0.285 4.462 -4.708 1.00 85.19 84 ILE A CA 1
ATOM 656 C C . ILE A 1 84 ? -0.131 2.962 -4.930 1.00 85.19 84 ILE A C 1
ATOM 658 O O . ILE A 1 84 ? -1.010 2.329 -5.509 1.00 85.19 84 ILE A O 1
ATOM 662 N N . ILE A 1 85 ? 0.983 2.404 -4.463 1.00 83.88 85 ILE A N 1
ATOM 663 C CA . ILE A 1 85 ? 1.216 0.961 -4.431 1.00 83.88 85 ILE A CA 1
ATOM 664 C C . ILE A 1 85 ? 1.187 0.537 -2.966 1.00 83.88 85 ILE A C 1
ATOM 666 O O . ILE A 1 85 ? 1.854 1.144 -2.125 1.00 83.88 85 ILE A O 1
ATOM 670 N N . MET A 1 86 ? 0.373 -0.472 -2.676 1.00 85.12 86 MET A N 1
ATOM 671 C CA . MET A 1 86 ? 0.227 -1.084 -1.359 1.00 85.12 86 MET A CA 1
ATOM 672 C C . MET A 1 86 ? 0.517 -2.573 -1.485 1.00 85.12 86 MET A C 1
ATOM 674 O O . MET A 1 86 ? 0.215 -3.182 -2.512 1.00 85.12 86 MET A O 1
ATOM 678 N N . PHE A 1 87 ? 1.072 -3.157 -0.432 1.00 84.25 87 PHE A N 1
ATOM 679 C CA . PHE A 1 87 ? 1.291 -4.591 -0.347 1.00 84.25 87 PHE A CA 1
ATOM 680 C C . PHE A 1 87 ? 0.206 -5.222 0.503 1.00 84.25 87 PHE A C 1
ATOM 682 O O . PHE A 1 87 ? -0.092 -4.748 1.599 1.00 84.25 87 PHE A O 1
ATOM 689 N N . ILE A 1 88 ? -0.373 -6.298 -0.020 1.00 79.31 88 ILE A N 1
ATOM 690 C CA . ILE A 1 88 ? -1.309 -7.140 0.712 1.00 79.31 88 ILE A CA 1
ATOM 691 C C . ILE A 1 88 ? -0.502 -8.283 1.308 1.00 79.31 88 ILE A C 1
ATOM 693 O O . ILE A 1 88 ? 0.062 -9.093 0.572 1.00 79.31 88 ILE A O 1
ATOM 697 N N . MET A 1 89 ? -0.471 -8.371 2.634 1.00 68.56 89 MET A N 1
ATOM 698 C CA . MET A 1 89 ? -0.046 -9.598 3.295 1.00 68.56 89 MET A CA 1
ATOM 699 C C . MET A 1 89 ? -1.304 -10.410 3.577 1.00 68.56 89 MET A C 1
ATOM 701 O O . MET A 1 89 ? -2.060 -10.092 4.493 1.00 68.56 89 MET A O 1
ATOM 705 N N . LEU A 1 90 ? -1.559 -11.431 2.756 1.00 60.62 90 LEU A N 1
ATOM 706 C CA . LEU A 1 90 ? -2.670 -12.337 3.013 1.00 60.62 90 LEU A CA 1
ATOM 707 C C . LEU A 1 90 ? -2.300 -13.199 4.223 1.00 60.62 90 LEU A C 1
ATOM 709 O O . LEU A 1 90 ? -1.466 -14.103 4.127 1.00 60.62 90 LEU A O 1
ATOM 713 N N . ILE A 1 91 ? -2.894 -12.906 5.377 1.00 58.84 91 ILE A N 1
ATOM 714 C CA . ILE A 1 91 ? -2.743 -13.760 6.549 1.00 58.84 91 ILE A CA 1
ATOM 715 C C . ILE A 1 91 ? -3.655 -14.973 6.331 1.00 58.84 91 ILE A C 1
ATOM 717 O O . ILE A 1 91 ? -4.868 -14.880 6.446 1.00 58.84 91 ILE A O 1
ATOM 721 N N . ALA A 1 92 ? -3.018 -16.108 6.035 1.00 45.41 92 ALA A N 1
ATOM 722 C CA . ALA A 1 92 ? -3.562 -17.465 5.958 1.00 45.41 92 ALA A CA 1
ATOM 723 C C . ALA A 1 92 ? -4.177 -17.924 4.619 1.00 45.41 92 ALA A C 1
ATOM 725 O O . ALA A 1 92 ? -5.372 -17.822 4.355 1.00 45.41 92 ALA A O 1
ATOM 726 N N . ARG A 1 93 ? -3.360 -18.674 3.869 1.00 42.97 93 ARG A N 1
ATOM 727 C CA . ARG A 1 93 ? -3.788 -19.958 3.299 1.00 42.97 93 ARG A CA 1
ATOM 728 C C . ARG A 1 93 ? -2.977 -21.061 3.986 1.00 42.97 93 ARG A C 1
ATOM 730 O O . ARG A 1 93 ? -1.812 -21.239 3.668 1.00 42.97 93 ARG A O 1
ATOM 737 N N . ASN A 1 94 ? -3.597 -21.740 4.957 1.00 38.28 94 ASN A N 1
ATOM 738 C CA . ASN A 1 94 ? -3.089 -22.906 5.701 1.00 38.28 94 ASN A CA 1
ATOM 739 C C . ASN A 1 94 ? -1.704 -22.777 6.368 1.00 38.28 94 ASN A C 1
ATOM 741 O O . ASN A 1 94 ? -0.685 -23.123 5.782 1.00 38.28 94 ASN A O 1
ATOM 745 N N . ALA A 1 95 ? -1.689 -22.442 7.661 1.00 34.47 95 ALA A N 1
ATOM 746 C CA . ALA A 1 95 ? -0.580 -22.798 8.546 1.00 34.47 95 ALA A CA 1
ATOM 747 C C . ALA A 1 95 ? -1.076 -23.807 9.601 1.00 34.47 95 ALA A C 1
ATOM 749 O O . ALA A 1 95 ? -1.687 -23.398 10.591 1.00 34.47 95 ALA A O 1
ATOM 750 N N . PRO A 1 96 ? -0.857 -25.125 9.423 1.00 36.03 96 PRO A N 1
ATOM 751 C CA . PRO A 1 96 ? -0.888 -26.044 10.548 1.00 36.03 96 PRO A CA 1
ATOM 752 C C . PRO A 1 96 ? 0.380 -25.787 11.372 1.00 36.03 96 PRO A C 1
ATOM 754 O O . PRO A 1 96 ? 1.464 -26.232 11.012 1.00 36.03 96 PRO A O 1
ATOM 757 N N . GLY A 1 97 ? 0.253 -25.024 12.457 1.00 37.72 97 GLY A N 1
ATOM 758 C CA . GLY A 1 97 ? 1.344 -24.805 13.407 1.00 37.72 97 GLY A CA 1
ATOM 759 C C . GLY A 1 97 ? 1.540 -23.342 13.797 1.00 37.72 97 GLY A C 1
ATOM 760 O O . GLY A 1 97 ? 1.749 -22.484 12.950 1.00 37.72 97 GLY A O 1
ATOM 761 N N . SER A 1 98 ? 1.446 -23.103 15.109 1.00 35.09 98 SER A N 1
ATOM 762 C CA . SER A 1 98 ? 1.981 -21.977 15.891 1.00 35.09 98 SER A CA 1
ATOM 763 C C . SER A 1 98 ? 2.512 -20.770 15.101 1.00 35.09 98 SER A C 1
ATOM 765 O O . SER A 1 98 ? 3.665 -20.766 14.673 1.00 35.09 98 SER A O 1
ATOM 767 N N . ILE A 1 99 ? 1.723 -19.694 15.026 1.00 31.47 99 ILE A N 1
ATOM 768 C CA . ILE A 1 99 ? 2.222 -18.373 14.624 1.00 31.47 99 ILE A CA 1
ATOM 769 C C . ILE A 1 99 ? 2.467 -17.551 15.892 1.00 31.47 99 ILE A C 1
ATOM 771 O O . ILE A 1 99 ? 1.537 -17.064 16.538 1.00 31.47 99 ILE A O 1
ATOM 775 N N . SER A 1 100 ? 3.742 -17.423 16.247 1.00 26.62 100 SER A N 1
ATOM 776 C CA . SER A 1 100 ? 4.258 -16.506 17.261 1.00 26.62 100 SER A CA 1
ATOM 777 C C . SER A 1 100 ? 3.997 -15.064 16.818 1.00 26.62 100 SER A C 1
ATOM 779 O O . SER A 1 100 ? 4.326 -14.688 15.695 1.00 26.62 100 SER A O 1
ATOM 781 N N . THR A 1 101 ? 3.396 -14.251 17.684 1.00 23.70 101 THR A N 1
ATOM 782 C CA . THR A 1 101 ? 3.192 -12.815 17.431 1.00 23.70 101 THR A CA 1
ATOM 783 C C . THR A 1 101 ? 4.487 -12.061 17.742 1.00 23.70 101 THR A C 1
ATOM 785 O O . THR A 1 101 ? 5.100 -12.328 18.773 1.00 23.70 101 THR A O 1
ATOM 788 N N . ILE A 1 102 ? 4.895 -11.131 16.875 1.00 27.53 102 ILE A N 1
ATOM 789 C CA . ILE A 1 102 ? 5.942 -10.143 17.174 1.00 27.53 102 ILE A CA 1
ATOM 790 C C . ILE A 1 102 ? 5.247 -8.799 17.434 1.00 27.53 102 ILE A C 1
ATOM 792 O O . ILE A 1 102 ? 4.268 -8.483 16.756 1.00 27.53 102 ILE A O 1
ATOM 796 N N . THR A 1 103 ? 5.728 -8.125 18.482 1.00 28.30 103 THR A N 1
ATOM 797 C CA . THR A 1 103 ? 5.216 -6.934 19.186 1.00 28.30 103 THR A CA 1
ATOM 798 C C . THR A 1 103 ? 4.764 -5.782 18.299 1.00 28.30 103 THR A C 1
ATOM 800 O O . THR A 1 103 ? 5.514 -5.431 17.364 1.00 28.30 103 THR A O 1
#

Radius of gyration: 15.75 Å; chains: 1; bounding box: 31×33×43 Å

Secondary structure (DSSP, 8-state):
--HHHHHHT-S-SSGGG-EEEEEEEETTEEEEEE--SS--TTS------S--------S-GGGHHHHHHHHHHHHHTTT---S---EEEE--S---S------

Foldseek 3Di:
DPPQLVVVVFDDPDLQPKWWKWDDPDPPDIDIDIDTNDDGPPDPDDDDDDDDDDDDDDDDPVCVVVVVVVVQVVQVVVVHGDPDDIDTDRDDPDDPDDDDDDD